Protein AF-A0A924XKS2-F1 (afdb_monomer_lite)

Sequence (143 aa):
MIGKLFIISNLFILITFAVVAQEKKSELLDEGFGVSSKPLNCESSLLRLEKIRSLIQTGTSEKSILILIARLGNKERNRKINRLRLENVRRGLTNTLGIVKPIVIAEGERVNGFGRVEVYLDGKFIGALLAQKNKIVIKCDIG

Secondary structure (DSSP, 8-state):
---------------------------S---S--B-SS---HHHHHHHHHHHHHHHHHS--TT--EEEEEE--TT---THHHHHHHHHHHHIIIIIT---S-EEEEE----SSSEEEEEEETTEEEEEEEE-TT--S------

Structure (mmCIF, N/CA/C/O backbone):
data_AF-A0A924XKS2-F1
#
_entry.id   AF-A0A924XKS2-F1
#
loop_
_atom_site.group_PDB
_atom_site.id
_atom_site.type_symbol
_atom_site.label_atom_id
_atom_site.label_alt_id
_atom_site.label_comp_id
_atom_site.label_asym_id
_atom_site.label_entity_id
_atom_site.label_seq_id
_atom_site.pdbx_PDB_ins_code
_atom_site.Cartn_x
_atom_site.Cartn_y
_atom_site.Cartn_z
_atom_site.occupancy
_atom_site.B_iso_or_equiv
_atom_site.auth_seq_id
_atom_site.auth_comp_id
_atom_site.auth_asym_id
_atom_site.auth_atom_id
_atom_site.pdbx_PDB_model_num
ATOM 1 N N . MET A 1 1 ? 1.467 -88.080 -28.824 1.00 42.38 1 MET A N 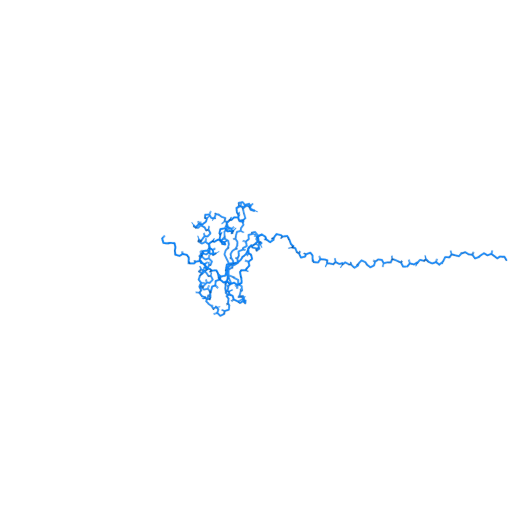1
ATOM 2 C CA . MET A 1 1 ? 2.711 -87.276 -28.829 1.00 42.38 1 MET A CA 1
ATOM 3 C C . MET A 1 1 ? 2.287 -85.816 -28.896 1.00 42.38 1 MET A C 1
ATOM 5 O O . MET A 1 1 ? 1.592 -85.457 -29.826 1.00 42.38 1 MET A O 1
ATOM 9 N N . ILE A 1 2 ? 2.270 -85.133 -27.750 1.00 47.16 2 ILE A N 1
ATOM 10 C CA . ILE A 1 2 ? 3.302 -84.167 -27.316 1.00 47.16 2 ILE A CA 1
ATOM 11 C C . ILE A 1 2 ? 3.254 -82.894 -28.168 1.00 47.16 2 ILE A C 1
ATOM 13 O O . ILE A 1 2 ? 3.643 -82.904 -29.327 1.00 47.16 2 ILE A O 1
ATOM 17 N N . GLY A 1 3 ? 2.796 -81.807 -27.546 1.00 45.28 3 GLY A N 1
ATOM 18 C CA . GLY A 1 3 ? 2.798 -80.465 -28.124 1.00 45.28 3 GLY A CA 1
ATOM 19 C C . GLY A 1 3 ? 2.151 -79.427 -27.206 1.00 45.28 3 GLY A C 1
ATOM 20 O O . GLY A 1 3 ? 1.197 -78.771 -27.600 1.00 45.28 3 GLY A O 1
ATOM 21 N N . LYS A 1 4 ? 2.628 -79.316 -25.957 1.00 57.25 4 LYS A N 1
ATOM 22 C CA . LYS A 1 4 ? 2.385 -78.150 -25.088 1.00 57.25 4 LYS A CA 1
ATOM 23 C C . LYS A 1 4 ? 3.327 -77.026 -25.533 1.00 57.25 4 LYS A C 1
ATOM 25 O O . LYS A 1 4 ? 4.525 -77.279 -25.538 1.00 57.25 4 LYS A O 1
ATOM 30 N N . LEU A 1 5 ? 2.834 -75.814 -25.800 1.00 49.31 5 LEU A N 1
ATOM 31 C CA . LEU A 1 5 ? 3.596 -74.564 -25.615 1.00 49.31 5 LEU A CA 1
ATOM 32 C C . LEU A 1 5 ? 2.610 -73.368 -25.669 1.00 49.31 5 LEU A C 1
ATOM 34 O O . LEU A 1 5 ? 2.013 -73.102 -26.700 1.00 49.31 5 LEU A O 1
ATOM 38 N N . PHE A 1 6 ? 2.188 -72.823 -24.524 1.00 51.88 6 PHE A N 1
ATOM 39 C CA . PHE A 1 6 ? 2.780 -71.636 -23.877 1.00 51.88 6 PHE A CA 1
ATOM 40 C C . PHE A 1 6 ? 2.305 -70.298 -24.478 1.00 51.88 6 PHE A C 1
ATOM 42 O O . PHE A 1 6 ? 3.035 -69.679 -25.237 1.00 51.88 6 PHE A O 1
ATOM 49 N N . ILE A 1 7 ? 1.115 -69.815 -24.091 1.00 54.09 7 ILE A N 1
ATOM 50 C CA . ILE A 1 7 ? 0.789 -68.372 -24.095 1.00 54.09 7 ILE A CA 1
ATOM 51 C C . ILE A 1 7 ? -0.086 -68.076 -22.865 1.00 54.09 7 ILE A C 1
ATOM 53 O O . ILE A 1 7 ? -1.304 -67.948 -22.935 1.00 54.09 7 ILE A O 1
ATOM 57 N N . ILE A 1 8 ? 0.560 -68.031 -21.702 1.00 56.69 8 ILE A N 1
ATOM 58 C CA . ILE A 1 8 ? 0.075 -67.313 -20.518 1.00 56.69 8 ILE A CA 1
ATOM 59 C C . ILE A 1 8 ? 0.981 -66.088 -20.398 1.00 56.69 8 ILE A C 1
ATOM 61 O O . ILE A 1 8 ? 2.173 -66.202 -20.673 1.00 56.69 8 ILE A O 1
ATOM 65 N N . SER A 1 9 ? 0.424 -64.968 -19.931 1.00 52.50 9 SER A N 1
ATOM 66 C CA . SER A 1 9 ? 1.131 -63.747 -19.512 1.00 52.50 9 SER A CA 1
ATOM 67 C C . SER A 1 9 ? 1.110 -62.589 -20.515 1.00 52.50 9 SER A C 1
ATOM 69 O O . SER A 1 9 ? 2.152 -62.112 -20.950 1.00 52.50 9 SER A O 1
ATOM 71 N N . ASN A 1 10 ? -0.081 -62.043 -20.782 1.00 47.72 10 ASN A N 1
ATOM 72 C CA . ASN A 1 10 ? -0.202 -60.586 -20.924 1.00 47.72 10 ASN A CA 1
ATOM 73 C C . ASN A 1 10 ? -0.662 -60.015 -19.583 1.00 47.72 10 ASN A C 1
ATOM 75 O O . ASN A 1 10 ? -1.826 -59.716 -19.323 1.00 47.72 10 ASN A O 1
ATOM 79 N N . LEU A 1 11 ? 0.332 -60.023 -18.705 1.00 51.47 11 LEU A N 1
ATOM 80 C CA . LEU A 1 11 ? 0.412 -59.378 -17.418 1.00 51.47 11 LEU A CA 1
ATOM 81 C C . LEU A 1 11 ? 0.250 -57.867 -17.618 1.00 51.47 11 LEU A C 1
ATOM 83 O O . LEU A 1 11 ? 0.958 -57.272 -18.424 1.00 51.47 11 LEU A O 1
ATOM 87 N N . PHE A 1 12 ? -0.712 -57.296 -16.890 1.00 55.81 12 PHE A N 1
ATOM 88 C CA . PHE A 1 12 ? -0.632 -55.994 -16.226 1.00 55.81 12 PHE A CA 1
ATOM 89 C C . PHE A 1 12 ? 0.494 -55.078 -16.717 1.00 55.81 12 PHE A C 1
ATOM 91 O O . PHE A 1 12 ? 1.641 -55.364 -16.415 1.00 55.81 12 PHE A O 1
ATOM 98 N N . ILE A 1 13 ? 0.149 -53.963 -17.364 1.00 57.66 13 ILE A N 1
ATOM 99 C CA . ILE A 1 13 ? 0.704 -52.609 -17.157 1.00 57.66 13 ILE A CA 1
ATOM 100 C C . ILE A 1 13 ? -0.165 -51.685 -18.034 1.00 57.66 13 ILE A C 1
ATOM 102 O O . ILE A 1 13 ? 0.210 -51.258 -19.119 1.00 57.66 13 ILE A O 1
ATOM 106 N N . LEU A 1 14 ? -1.395 -51.406 -17.593 1.00 54.66 14 LEU A N 1
ATOM 107 C CA . LEU A 1 14 ? -2.065 -50.172 -18.003 1.00 54.66 14 LEU A CA 1
ATOM 108 C C . LEU A 1 14 ? -1.804 -49.174 -16.888 1.00 54.66 14 LEU A C 1
ATOM 110 O O . LEU A 1 14 ? -2.440 -49.170 -15.839 1.00 54.66 14 LEU A O 1
ATOM 114 N N . ILE A 1 15 ? -0.741 -48.422 -17.140 1.00 56.88 15 ILE A N 1
ATOM 115 C CA . ILE A 1 15 ? -0.212 -47.312 -16.371 1.00 56.88 15 ILE A CA 1
ATOM 116 C C . ILE A 1 15 ? -1.370 -46.353 -16.104 1.00 56.88 15 ILE A C 1
ATOM 118 O O . ILE A 1 15 ? -1.773 -45.576 -16.968 1.00 56.88 15 ILE A O 1
ATOM 122 N N . THR A 1 16 ? -1.924 -46.412 -14.896 1.00 60.44 16 THR A N 1
ATOM 123 C CA . THR A 1 16 ? -2.690 -45.307 -14.336 1.00 60.44 16 THR A CA 1
ATOM 124 C C . THR A 1 16 ? -1.729 -44.135 -14.229 1.00 60.44 16 THR A C 1
ATOM 126 O O . THR A 1 16 ? -0.960 -44.035 -13.272 1.00 60.44 16 THR A O 1
ATOM 129 N N . PHE A 1 17 ? -1.745 -43.260 -15.233 1.00 60.62 17 PHE A N 1
ATOM 130 C CA . PHE A 1 17 ? -1.225 -41.909 -15.112 1.00 60.62 17 PHE A CA 1
ATOM 131 C C . PHE A 1 17 ? -2.082 -41.205 -14.060 1.00 60.62 17 PHE A C 1
ATOM 133 O O . PHE A 1 17 ? -3.057 -40.525 -14.371 1.00 60.62 17 PHE A O 1
ATOM 140 N N . ALA A 1 18 ? -1.746 -41.414 -12.787 1.00 60.31 18 ALA A N 1
ATOM 141 C CA . ALA A 1 18 ? -2.104 -40.482 -11.744 1.00 60.31 18 ALA A CA 1
ATOM 142 C C . ALA A 1 18 ? -1.435 -39.169 -12.147 1.00 60.31 18 ALA A C 1
ATOM 144 O O . ALA A 1 18 ? -0.230 -38.986 -11.973 1.00 60.31 18 ALA A O 1
ATOM 145 N N . VAL A 1 19 ? -2.211 -38.289 -12.778 1.00 62.62 19 VAL A N 1
ATOM 146 C CA . VAL A 1 19 ? -1.855 -36.887 -12.945 1.00 62.62 19 VAL A CA 1
ATOM 147 C C . VAL A 1 19 ? -1.761 -36.344 -11.529 1.00 62.62 19 VAL A C 1
ATOM 149 O O . VAL A 1 19 ? -2.747 -35.913 -10.937 1.00 62.62 19 VAL A O 1
ATOM 152 N N . VAL A 1 20 ? -0.568 -36.435 -10.947 1.00 60.16 20 VAL A N 1
ATOM 153 C CA . VAL A 1 20 ? -0.212 -35.630 -9.793 1.00 60.16 20 VAL A CA 1
ATOM 154 C C . VAL A 1 20 ? -0.218 -34.209 -10.332 1.00 60.16 20 VAL A C 1
ATOM 156 O O . VAL A 1 20 ? 0.759 -33.744 -10.917 1.00 60.16 20 VAL A O 1
ATOM 159 N N . ALA A 1 21 ? -1.358 -33.536 -10.194 1.00 63.47 21 ALA A N 1
ATOM 160 C CA . ALA A 1 21 ? -1.412 -32.091 -10.205 1.00 63.47 21 ALA A CA 1
ATOM 161 C C . ALA A 1 21 ? -0.566 -31.642 -9.010 1.00 63.47 21 ALA A C 1
ATOM 163 O O . ALA A 1 21 ? -1.062 -31.440 -7.906 1.00 63.47 21 ALA A O 1
ATOM 164 N N . GLN A 1 22 ? 0.753 -31.585 -9.206 1.00 56.50 22 GLN A N 1
ATOM 165 C CA . GLN A 1 22 ? 1.608 -30.819 -8.330 1.00 56.50 22 GLN A CA 1
ATOM 166 C C . GLN A 1 22 ? 1.125 -29.383 -8.492 1.00 56.50 22 GLN A C 1
ATOM 168 O O . GLN A 1 22 ? 1.463 -28.713 -9.468 1.00 56.50 22 GLN A O 1
ATOM 173 N N . GLU A 1 23 ? 0.323 -28.906 -7.541 1.00 56.03 23 GLU A N 1
ATOM 174 C CA . GLU A 1 23 ? 0.336 -27.493 -7.204 1.00 56.03 23 GLU A CA 1
ATOM 175 C C . GLU A 1 23 ? 1.784 -27.186 -6.830 1.00 56.03 23 GLU A C 1
ATOM 177 O O . GLU A 1 23 ? 2.214 -27.337 -5.686 1.00 56.03 23 GLU A O 1
ATOM 182 N N . LYS A 1 24 ? 2.585 -26.816 -7.835 1.00 47.53 24 LYS A N 1
ATOM 183 C CA . LYS A 1 24 ? 3.818 -26.084 -7.609 1.00 47.53 24 LYS A CA 1
ATOM 184 C C . LYS A 1 24 ? 3.375 -24.829 -6.885 1.00 47.53 24 LYS A C 1
ATOM 186 O O . LYS A 1 24 ? 2.938 -23.862 -7.506 1.00 47.53 24 LYS A O 1
ATOM 191 N N . LYS A 1 25 ? 3.445 -24.881 -5.557 1.00 46.16 25 LYS A N 1
ATOM 192 C CA . LYS A 1 25 ? 3.413 -23.715 -4.698 1.00 46.16 25 LYS A CA 1
ATOM 193 C C . LYS A 1 25 ? 4.545 -22.850 -5.221 1.00 46.16 25 LYS A C 1
ATOM 195 O O . LYS A 1 25 ? 5.715 -23.189 -5.091 1.00 46.16 25 LYS A O 1
ATOM 200 N N . SER A 1 26 ? 4.152 -21.857 -6.000 1.00 47.62 26 SER A N 1
ATOM 201 C CA . SER A 1 26 ? 5.034 -21.013 -6.775 1.00 47.62 26 SER A CA 1
ATOM 202 C C . SER A 1 26 ? 5.891 -20.217 -5.795 1.00 47.62 26 SER A C 1
ATOM 204 O O . SER A 1 26 ? 5.545 -19.097 -5.448 1.00 47.62 26 SER A O 1
ATOM 206 N N . GLU A 1 27 ? 7.023 -20.785 -5.373 1.00 47.91 27 GLU A N 1
ATOM 207 C CA . GLU A 1 27 ? 8.180 -20.092 -4.778 1.00 47.91 27 GLU A CA 1
ATOM 208 C C . GLU A 1 27 ? 8.895 -19.209 -5.823 1.00 47.91 27 GLU A C 1
ATOM 210 O O . GLU A 1 27 ? 10.092 -18.947 -5.758 1.00 47.91 27 GLU A O 1
ATOM 215 N N . LEU A 1 28 ? 8.163 -18.742 -6.834 1.00 44.81 28 LEU A N 1
ATOM 216 C CA . LEU A 1 28 ? 8.631 -17.745 -7.777 1.00 44.81 28 LEU A CA 1
ATOM 217 C C . LEU A 1 28 ? 8.445 -16.376 -7.123 1.00 44.81 28 LEU A C 1
ATOM 219 O O . LEU A 1 28 ? 7.383 -15.765 -7.212 1.00 44.81 28 LEU A O 1
ATOM 223 N N . LEU A 1 29 ? 9.537 -15.930 -6.501 1.00 46.72 29 LEU A N 1
ATOM 224 C CA . LEU A 1 29 ? 9.835 -14.545 -6.145 1.00 46.72 29 LEU A CA 1
ATOM 225 C C . LEU A 1 29 ? 8.928 -13.960 -5.056 1.00 46.72 29 LEU A C 1
ATOM 227 O O . LEU A 1 29 ? 8.071 -13.112 -5.306 1.00 46.72 29 LEU A O 1
ATOM 231 N N . ASP A 1 30 ? 9.238 -14.318 -3.810 1.00 49.66 30 ASP A N 1
ATOM 232 C CA . ASP A 1 30 ? 8.925 -13.520 -2.617 1.00 49.66 30 ASP A CA 1
ATOM 233 C C . ASP A 1 30 ? 9.762 -12.214 -2.604 1.00 49.66 30 ASP A C 1
ATOM 235 O O . ASP A 1 30 ? 10.427 -11.869 -1.634 1.00 49.66 30 ASP A O 1
ATOM 239 N N . GLU A 1 31 ? 9.794 -11.480 -3.724 1.00 58.81 31 GLU A N 1
ATOM 240 C CA . GLU A 1 31 ? 10.396 -10.138 -3.778 1.00 58.81 31 GLU A CA 1
ATOM 241 C C . GLU A 1 31 ? 9.493 -9.087 -3.121 1.00 58.81 31 GLU A C 1
ATOM 243 O O . GLU A 1 31 ? 9.892 -7.943 -2.883 1.00 58.81 31 GLU A O 1
ATOM 248 N N . GLY A 1 32 ? 8.271 -9.483 -2.761 1.00 59.84 32 GLY A N 1
ATOM 249 C CA . GLY A 1 32 ? 7.409 -8.682 -1.923 1.00 59.84 32 GLY A CA 1
ATOM 250 C C . GLY A 1 32 ? 7.955 -8.529 -0.501 1.00 59.84 32 GLY A C 1
ATOM 251 O O . GLY A 1 32 ? 8.740 -9.317 0.010 1.00 59.84 32 GLY A O 1
ATOM 252 N N . PHE A 1 33 ? 7.531 -7.481 0.197 1.00 81.19 33 PHE A N 1
ATOM 253 C CA . PHE A 1 33 ? 7.782 -7.335 1.639 1.00 81.19 33 PHE A CA 1
ATOM 254 C C . PHE A 1 33 ? 6.616 -7.861 2.495 1.00 81.19 33 PHE A C 1
ATOM 256 O O . PHE A 1 33 ? 6.613 -7.704 3.721 1.00 81.19 33 PHE A O 1
ATOM 263 N N . GLY A 1 34 ? 5.608 -8.445 1.843 1.00 86.44 34 GLY A N 1
ATOM 264 C CA . GLY A 1 34 ? 4.451 -9.062 2.471 1.00 86.44 34 GLY A CA 1
ATOM 265 C C . GLY A 1 34 ? 3.585 -8.106 3.297 1.00 86.44 34 GLY A C 1
ATOM 266 O O . GLY A 1 34 ? 3.632 -6.872 3.197 1.00 86.44 34 GLY A O 1
ATOM 267 N N . VAL A 1 35 ? 2.752 -8.703 4.145 1.00 87.94 35 VAL A N 1
ATOM 268 C CA . VAL A 1 35 ? 1.892 -7.993 5.097 1.00 87.94 35 VAL A CA 1
ATOM 269 C C . VAL A 1 35 ? 2.533 -8.105 6.479 1.00 87.94 35 VAL A C 1
ATOM 271 O O . VAL A 1 35 ? 2.819 -9.202 6.942 1.00 87.94 35 VAL A O 1
ATOM 274 N N . SER A 1 36 ? 2.792 -6.972 7.141 1.00 87.88 36 SER A N 1
ATOM 275 C CA . SER A 1 36 ? 3.246 -6.987 8.544 1.00 87.88 36 SER A CA 1
ATOM 276 C C . SER A 1 36 ? 2.161 -7.597 9.437 1.00 87.88 36 SER A C 1
ATOM 278 O O . SER A 1 36 ? 0.981 -7.461 9.136 1.00 87.88 36 SER A O 1
ATOM 280 N N . SER A 1 37 ? 2.520 -8.198 10.571 1.00 87.94 37 SER A N 1
ATOM 281 C CA . SER A 1 37 ? 1.532 -8.628 11.573 1.00 87.94 37 SER A CA 1
ATOM 282 C C . SER A 1 37 ? 0.904 -7.452 12.334 1.00 87.94 37 SER A C 1
ATOM 284 O O . SER A 1 37 ? -0.185 -7.580 12.895 1.00 87.94 37 SER A O 1
ATOM 286 N N . LYS A 1 38 ? 1.569 -6.288 12.339 1.00 90.88 38 LYS A N 1
ATOM 287 C CA . LYS A 1 38 ? 1.137 -5.078 13.052 1.00 90.88 38 LYS A CA 1
ATOM 288 C C . LYS A 1 38 ? 1.402 -3.791 12.259 1.00 90.88 38 LYS A C 1
ATOM 290 O O . LYS A 1 38 ? 2.337 -3.762 11.451 1.00 90.88 38 LYS A O 1
ATOM 295 N N . PRO A 1 39 ? 0.619 -2.718 12.486 1.00 90.69 39 PRO A N 1
ATOM 296 C CA . PRO A 1 39 ? 0.935 -1.389 11.975 1.00 90.69 39 PRO A CA 1
ATOM 297 C C . PRO A 1 39 ? 2.344 -0.966 12.382 1.00 90.69 39 PRO A C 1
ATOM 299 O O . PRO A 1 39 ? 2.778 -1.219 13.507 1.00 90.69 39 PRO A O 1
ATOM 302 N N . LEU A 1 40 ? 3.051 -0.351 11.444 1.00 88.81 40 LEU A N 1
ATOM 303 C CA . LEU A 1 40 ? 4.419 0.105 11.637 1.00 88.81 40 LEU A CA 1
ATOM 304 C C . LEU A 1 40 ? 4.452 1.507 12.253 1.00 88.81 40 LEU A C 1
ATOM 306 O O . LEU A 1 40 ? 3.474 2.252 12.169 1.00 88.81 40 LEU A O 1
ATOM 310 N N . ASN A 1 41 ? 5.583 1.861 12.868 1.00 89.38 41 ASN A N 1
ATOM 311 C CA . ASN A 1 41 ? 5.883 3.255 13.194 1.00 89.38 41 ASN A CA 1
ATOM 312 C C . ASN A 1 41 ? 6.275 4.029 11.922 1.00 89.38 41 ASN A C 1
ATOM 314 O O . ASN A 1 41 ? 6.310 3.466 10.821 1.00 89.38 41 ASN A O 1
ATOM 318 N N . CYS A 1 42 ? 6.529 5.329 12.067 1.00 85.31 42 CYS A N 1
ATOM 319 C CA . CYS A 1 42 ? 6.897 6.192 10.948 1.00 85.31 42 CYS A CA 1
ATOM 320 C C . CYS A 1 42 ? 8.169 5.683 10.253 1.00 85.31 42 CYS A C 1
ATOM 322 O O . CYS A 1 42 ? 8.151 5.449 9.046 1.00 85.31 42 CYS A O 1
ATOM 324 N N . GLU A 1 43 ? 9.226 5.423 11.021 1.00 87.38 43 GLU A N 1
ATOM 325 C CA . GLU A 1 43 ? 10.544 5.033 10.522 1.00 87.38 43 GLU A CA 1
ATOM 326 C C . GLU A 1 43 ? 10.458 3.736 9.712 1.00 87.38 43 GLU A C 1
ATOM 328 O O . GLU A 1 43 ? 10.909 3.660 8.572 1.00 87.38 43 GLU A O 1
ATOM 333 N N . SER A 1 44 ? 9.775 2.723 10.249 1.00 89.50 44 SER A N 1
ATOM 334 C CA . SER A 1 44 ? 9.606 1.443 9.554 1.00 89.50 44 SER A CA 1
ATOM 335 C C . SER A 1 44 ? 8.686 1.558 8.334 1.00 89.50 44 SER A C 1
ATOM 337 O O . SER A 1 44 ? 8.839 0.808 7.368 1.00 89.50 44 SER A O 1
ATOM 339 N N . SER A 1 45 ? 7.716 2.478 8.356 1.00 87.62 45 SER A N 1
ATOM 340 C CA . SER A 1 45 ? 6.859 2.748 7.195 1.00 87.62 45 SER A CA 1
ATOM 341 C C . SER A 1 45 ? 7.649 3.410 6.069 1.00 87.62 45 SER A C 1
ATOM 343 O O . SER A 1 45 ? 7.456 3.047 4.909 1.00 87.62 45 SER A O 1
ATOM 345 N N . LEU A 1 46 ? 8.566 4.322 6.405 1.00 87.19 46 LEU A N 1
ATOM 346 C CA . LEU A 1 46 ? 9.469 4.950 5.446 1.00 87.19 46 LEU A CA 1
ATOM 347 C C . LEU A 1 46 ? 10.398 3.913 4.805 1.00 87.19 46 LEU A C 1
ATOM 349 O O . LEU A 1 46 ? 10.444 3.829 3.582 1.00 87.19 46 LEU A O 1
ATOM 353 N N . LEU A 1 47 ? 11.015 3.036 5.606 1.00 89.56 47 LEU A N 1
ATOM 354 C CA . LEU A 1 47 ? 11.842 1.935 5.092 1.00 89.56 47 LEU A CA 1
ATOM 355 C C . LEU A 1 47 ? 11.065 1.014 4.136 1.00 89.56 47 LEU A C 1
ATOM 357 O O . LEU A 1 47 ? 11.602 0.542 3.133 1.00 89.56 47 LEU A O 1
ATOM 361 N N . ARG A 1 48 ? 9.771 0.767 4.393 1.00 89.50 48 ARG A N 1
ATOM 362 C CA . ARG A 1 48 ? 8.926 0.009 3.453 1.00 89.50 48 ARG A CA 1
ATOM 363 C C . ARG A 1 48 ? 8.675 0.758 2.150 1.00 89.50 48 ARG A C 1
ATOM 365 O O . ARG A 1 48 ? 8.674 0.125 1.097 1.00 89.50 48 ARG A O 1
ATOM 372 N N . LEU A 1 49 ? 8.458 2.070 2.201 1.00 90.06 49 LEU A N 1
ATOM 373 C CA . LEU A 1 49 ? 8.312 2.881 0.993 1.00 90.06 49 LEU A CA 1
ATOM 374 C C . LEU A 1 49 ? 9.612 2.917 0.177 1.00 90.06 49 LEU A C 1
ATOM 376 O O . LEU A 1 49 ? 9.560 2.803 -1.045 1.00 90.06 49 LEU A O 1
ATOM 380 N N . GLU A 1 50 ? 10.771 2.998 0.829 1.00 91.00 50 GLU A N 1
ATOM 381 C CA . GLU A 1 50 ? 12.073 2.895 0.160 1.00 91.00 50 GLU A CA 1
ATOM 382 C C . GLU A 1 50 ? 12.272 1.527 -0.492 1.00 91.00 50 GLU A C 1
ATOM 384 O O . GLU A 1 50 ? 12.695 1.450 -1.646 1.00 91.00 50 GLU A O 1
ATOM 389 N N . LYS A 1 51 ? 11.878 0.441 0.186 1.00 91.50 51 LYS A N 1
ATOM 390 C CA . LYS A 1 51 ? 11.883 -0.894 -0.422 1.00 91.50 51 LYS A CA 1
ATOM 391 C C . LYS A 1 51 ? 10.958 -0.962 -1.643 1.00 91.50 51 LYS A C 1
ATOM 393 O O . LYS A 1 51 ? 11.363 -1.497 -2.670 1.00 91.50 51 LYS A O 1
ATOM 398 N N . ILE A 1 52 ? 9.758 -0.376 -1.578 1.00 90.25 52 ILE A N 1
ATOM 399 C CA . ILE A 1 52 ? 8.852 -0.262 -2.737 1.00 90.25 52 ILE A CA 1
ATOM 400 C C . ILE A 1 52 ? 9.532 0.493 -3.885 1.00 90.25 52 ILE A C 1
ATOM 402 O O . ILE A 1 52 ? 9.491 0.033 -5.022 1.00 90.25 52 ILE A O 1
ATOM 406 N N . ARG A 1 53 ? 10.186 1.626 -3.601 1.00 91.69 53 ARG A N 1
ATOM 407 C CA . ARG A 1 53 ? 10.933 2.394 -4.606 1.00 91.69 53 ARG A CA 1
ATOM 408 C C . ARG A 1 53 ? 12.020 1.548 -5.259 1.00 91.69 53 ARG A C 1
ATOM 410 O O . ARG A 1 53 ? 12.115 1.556 -6.481 1.00 91.69 53 ARG A O 1
ATOM 417 N N . SER A 1 54 ? 12.802 0.820 -4.465 1.00 91.69 54 SER A N 1
ATOM 418 C CA . SER A 1 54 ? 13.858 -0.054 -4.976 1.00 91.69 54 SER A CA 1
ATOM 419 C C . SER A 1 54 ? 13.290 -1.110 -5.928 1.00 91.69 54 SER A C 1
ATOM 421 O O . SER A 1 54 ? 13.751 -1.185 -7.062 1.00 91.69 54 SER A O 1
ATOM 423 N N . LEU A 1 55 ? 12.218 -1.813 -5.540 1.00 89.94 55 LEU A N 1
ATOM 424 C CA . LEU A 1 55 ? 11.545 -2.808 -6.394 1.00 89.94 55 LEU A CA 1
ATOM 425 C C . LEU A 1 55 ? 11.027 -2.202 -7.709 1.00 89.94 55 LEU A C 1
ATOM 427 O O . LEU A 1 55 ? 11.136 -2.801 -8.778 1.00 89.94 55 LEU A O 1
ATOM 431 N N . ILE A 1 56 ? 10.487 -0.983 -7.645 1.00 89.88 56 ILE A N 1
ATOM 432 C CA . ILE A 1 56 ? 10.022 -0.248 -8.825 1.00 89.88 56 ILE A CA 1
ATOM 433 C C . ILE A 1 56 ? 11.192 0.142 -9.742 1.00 89.88 56 ILE A C 1
ATOM 435 O O . ILE A 1 56 ? 11.027 0.171 -10.960 1.00 89.88 56 ILE A O 1
ATOM 439 N N . GLN A 1 57 ? 12.363 0.464 -9.195 1.00 89.75 57 GLN A N 1
ATOM 440 C CA . GLN A 1 57 ? 13.524 0.889 -9.980 1.00 89.75 57 GLN A CA 1
ATOM 441 C C . GLN A 1 57 ? 14.279 -0.284 -10.610 1.00 89.75 57 GLN A C 1
ATOM 443 O O . GLN A 1 57 ? 14.723 -0.168 -11.748 1.00 89.75 57 GLN A O 1
ATOM 448 N N . THR A 1 58 ? 14.427 -1.400 -9.897 1.00 87.19 58 THR A N 1
ATOM 449 C CA . THR A 1 58 ? 15.261 -2.526 -10.342 1.00 87.19 58 THR A CA 1
ATOM 450 C C . THR A 1 58 ? 14.540 -3.478 -11.288 1.00 87.19 58 THR A C 1
ATOM 452 O O . THR A 1 58 ? 15.180 -4.084 -12.141 1.00 87.19 58 THR A O 1
ATOM 455 N N . GLY A 1 59 ? 13.221 -3.627 -11.148 1.00 70.62 59 GLY A N 1
ATOM 456 C CA . GLY A 1 59 ? 12.507 -4.746 -11.762 1.00 70.62 59 GLY A CA 1
ATOM 457 C C . GLY A 1 59 ? 11.611 -4.409 -12.948 1.00 70.62 59 GLY A C 1
ATOM 458 O O . GLY A 1 59 ? 10.947 -5.313 -13.449 1.00 70.62 59 GLY A O 1
ATOM 459 N N . THR A 1 60 ? 11.495 -3.142 -13.372 1.00 79.19 60 THR A N 1
ATOM 460 C CA . THR A 1 60 ? 10.359 -2.767 -14.232 1.00 79.19 60 THR A CA 1
ATOM 461 C C . THR A 1 60 ? 10.612 -1.716 -15.306 1.00 79.19 60 THR A C 1
ATOM 463 O O . THR A 1 60 ? 11.334 -0.740 -15.111 1.00 79.19 60 THR A O 1
ATOM 466 N N . SER A 1 61 ? 9.913 -1.888 -16.433 1.00 86.06 61 SER A N 1
ATOM 467 C CA . SER A 1 61 ? 9.859 -0.939 -17.550 1.00 86.06 61 SER A CA 1
ATOM 468 C C . SER A 1 61 ? 9.323 0.426 -17.106 1.00 86.06 61 SER A C 1
ATOM 470 O O . SER A 1 61 ? 8.540 0.532 -16.160 1.00 86.06 61 SER A O 1
ATOM 472 N N . GLU A 1 62 ? 9.675 1.491 -17.826 1.00 85.31 62 GLU A N 1
ATOM 473 C CA . GLU A 1 62 ? 9.067 2.822 -17.662 1.00 85.31 62 GLU A CA 1
ATOM 474 C C . GLU A 1 62 ? 7.535 2.796 -17.786 1.00 85.31 62 GLU A C 1
ATOM 476 O O . GLU A 1 62 ? 6.851 3.626 -17.194 1.00 85.31 62 GLU A O 1
ATOM 481 N N . LYS A 1 63 ? 6.989 1.803 -18.502 1.00 88.81 63 LYS A N 1
ATOM 482 C CA . LYS A 1 63 ? 5.546 1.616 -18.713 1.00 88.81 63 LYS A CA 1
ATOM 483 C C . LYS A 1 63 ? 4.831 0.875 -17.583 1.00 88.81 63 LYS A C 1
ATOM 485 O O . LYS A 1 63 ? 3.620 0.683 -17.671 1.00 88.81 63 LYS A O 1
ATOM 490 N N . SER A 1 64 ? 5.551 0.436 -16.556 1.00 92.56 64 SER A N 1
ATOM 491 C CA . SER A 1 64 ? 4.954 -0.341 -15.474 1.00 92.56 64 SER A CA 1
ATOM 492 C C . SER A 1 64 ? 4.007 0.488 -14.617 1.00 92.56 64 SER A C 1
ATOM 494 O O . SER A 1 64 ? 4.262 1.657 -14.322 1.00 92.56 64 SER A O 1
ATOM 496 N N . ILE A 1 65 ? 2.911 -0.141 -14.205 1.00 95.12 65 ILE A N 1
ATOM 497 C CA . ILE A 1 65 ? 1.802 0.499 -13.502 1.00 95.12 65 ILE A CA 1
ATOM 498 C C . ILE A 1 65 ? 1.848 0.100 -12.032 1.00 95.12 65 ILE A C 1
ATOM 500 O O . ILE A 1 65 ? 1.815 -1.083 -11.683 1.00 95.12 65 ILE A O 1
ATOM 504 N N . LEU A 1 66 ? 1.872 1.107 -11.160 1.00 96.06 66 LEU A N 1
ATOM 505 C CA . LEU A 1 66 ? 1.712 0.922 -9.726 1.00 96.06 66 LEU A CA 1
ATOM 506 C C . LEU A 1 66 ? 0.226 1.004 -9.370 1.00 96.06 66 LEU A C 1
ATOM 508 O O . LEU A 1 66 ? -0.448 1.970 -9.719 1.00 96.06 66 LEU A O 1
ATOM 512 N N . ILE A 1 67 ? -0.293 0.018 -8.649 1.00 97.75 67 ILE A N 1
ATOM 513 C CA . ILE A 1 67 ? -1.695 -0.023 -8.227 1.00 97.75 67 ILE A CA 1
ATOM 514 C C . ILE A 1 67 ? -1.741 -0.017 -6.702 1.00 97.75 67 ILE A C 1
ATOM 516 O O . ILE A 1 67 ? -1.123 -0.851 -6.041 1.00 97.75 67 ILE A O 1
ATOM 520 N N . LEU A 1 68 ? -2.488 0.929 -6.140 1.00 98.00 68 LEU A N 1
ATOM 521 C CA . LEU A 1 68 ? -2.701 1.077 -4.707 1.00 98.00 68 LEU A CA 1
ATOM 522 C C . LEU A 1 68 ? -4.155 0.750 -4.376 1.00 98.00 68 LEU A C 1
ATOM 524 O O . LEU A 1 68 ? -5.068 1.397 -4.888 1.00 98.00 68 LEU A O 1
ATOM 528 N N . ILE A 1 69 ? -4.377 -0.214 -3.483 1.00 98.50 69 ILE A N 1
ATOM 529 C CA . ILE A 1 69 ? -5.721 -0.621 -3.060 1.00 98.50 69 ILE A CA 1
ATOM 530 C C . ILE A 1 69 ? -5.865 -0.423 -1.556 1.00 98.50 69 ILE A C 1
ATOM 532 O O . ILE A 1 69 ? -5.219 -1.105 -0.763 1.00 98.50 69 ILE A O 1
ATOM 536 N N . ALA A 1 70 ? -6.737 0.493 -1.135 1.00 98.25 70 ALA A N 1
ATOM 537 C CA . ALA A 1 70 ? -7.026 0.691 0.281 1.00 98.25 70 ALA A CA 1
ATOM 538 C C . ALA A 1 70 ? -8.203 -0.165 0.735 1.00 98.25 70 ALA A C 1
ATOM 540 O O . ALA A 1 70 ? -9.269 -0.167 0.120 1.00 98.25 70 ALA A O 1
ATOM 541 N N . ARG A 1 71 ? -8.027 -0.842 1.867 1.00 98.19 71 ARG A N 1
ATOM 542 C CA . ARG A 1 71 ? -9.034 -1.697 2.490 1.00 98.19 71 ARG A CA 1
ATOM 543 C C . ARG A 1 71 ? -9.278 -1.261 3.927 1.00 98.19 71 ARG A C 1
ATOM 545 O O . ARG A 1 71 ? -8.339 -1.017 4.690 1.00 98.19 71 ARG A O 1
ATOM 552 N N . LEU A 1 72 ? -10.556 -1.172 4.288 1.00 98.12 72 LEU A N 1
ATOM 553 C CA . LEU A 1 72 ? -10.977 -0.893 5.659 1.00 98.12 72 LEU A CA 1
ATOM 554 C C . LEU A 1 72 ? -10.793 -2.148 6.514 1.00 98.12 72 LEU A C 1
ATOM 556 O O . LEU A 1 72 ? -11.156 -3.246 6.093 1.00 98.12 72 LEU A O 1
ATOM 560 N N . GLY A 1 73 ? -10.267 -1.969 7.718 1.00 97.19 73 GLY A N 1
ATOM 561 C CA . GLY A 1 73 ? -10.142 -3.029 8.707 1.00 97.19 73 GLY A CA 1
ATOM 562 C C . GLY A 1 73 ? -11.380 -3.179 9.586 1.00 97.19 73 GLY A C 1
ATOM 563 O O . GLY A 1 73 ? -12.438 -2.569 9.383 1.00 97.19 73 GLY A O 1
ATOM 564 N N . ASN A 1 74 ? -11.211 -3.962 10.644 1.00 97.06 74 ASN A N 1
ATOM 565 C CA . ASN A 1 74 ? -12.242 -4.225 11.632 1.00 97.06 74 ASN A CA 1
ATOM 566 C C . ASN A 1 74 ? -12.740 -2.926 12.276 1.00 97.06 74 ASN A C 1
ATOM 568 O O . ASN A 1 74 ? -11.968 -2.101 12.770 1.00 97.06 74 ASN A O 1
ATOM 572 N N . LYS A 1 75 ? -14.069 -2.784 12.346 1.00 94.88 75 LYS A N 1
ATOM 573 C CA . LYS A 1 75 ? -14.761 -1.644 12.976 1.00 94.88 75 LYS A CA 1
ATOM 574 C C . LYS A 1 75 ? -14.502 -0.289 12.291 1.00 94.88 75 LYS A C 1
ATOM 576 O O . LYS A 1 75 ? -14.856 0.743 12.864 1.00 94.88 75 LYS A O 1
ATOM 581 N N . GLU A 1 76 ? -13.932 -0.268 11.086 1.00 96.38 76 GLU A N 1
ATOM 582 C CA . GLU A 1 76 ? -13.820 0.937 10.263 1.00 96.38 76 GLU A CA 1
ATOM 583 C C . GLU A 1 76 ? -15.034 1.053 9.326 1.00 96.38 76 GLU A C 1
ATOM 585 O O . GLU A 1 76 ? -15.321 0.178 8.503 1.00 96.38 76 GLU A O 1
ATOM 590 N N . ARG A 1 77 ? -15.789 2.147 9.466 1.00 95.25 77 ARG A N 1
ATOM 591 C CA . ARG A 1 77 ? -17.006 2.399 8.671 1.00 95.25 77 ARG A CA 1
ATOM 592 C C . ARG A 1 77 ? -16.825 3.507 7.641 1.00 95.25 77 ARG A C 1
ATOM 594 O O . ARG A 1 77 ? -17.488 3.493 6.610 1.00 95.25 77 ARG A O 1
ATOM 601 N N . ASN A 1 78 ? -15.924 4.445 7.916 1.00 96.19 78 ASN A N 1
ATOM 602 C CA . ASN A 1 78 ? -15.781 5.655 7.128 1.00 96.19 78 ASN A CA 1
ATOM 603 C C . ASN A 1 78 ? -14.845 5.438 5.930 1.00 96.19 78 ASN A C 1
ATOM 605 O O . ASN A 1 78 ? -13.629 5.368 6.097 1.00 96.19 78 ASN A O 1
ATOM 609 N N . ARG A 1 79 ? -15.407 5.409 4.714 1.00 96.25 79 ARG A N 1
ATOM 610 C CA . ARG A 1 79 ? -14.633 5.300 3.462 1.00 96.25 79 ARG A CA 1
ATOM 611 C C . ARG A 1 79 ? -13.659 6.464 3.247 1.00 96.25 79 ARG A C 1
ATOM 613 O O . ARG A 1 79 ? -12.626 6.277 2.614 1.00 96.25 79 ARG A O 1
ATOM 620 N N . LYS A 1 80 ? -13.906 7.637 3.850 1.00 96.88 80 LYS A N 1
ATOM 621 C CA . LYS A 1 80 ? -12.972 8.778 3.812 1.00 96.88 80 LYS A CA 1
ATOM 622 C C . LYS A 1 80 ? -11.580 8.393 4.318 1.00 96.88 80 LYS A C 1
ATOM 624 O O . LYS A 1 80 ? -10.593 8.903 3.803 1.00 96.88 80 LYS A O 1
ATOM 629 N N . ILE A 1 81 ? -11.489 7.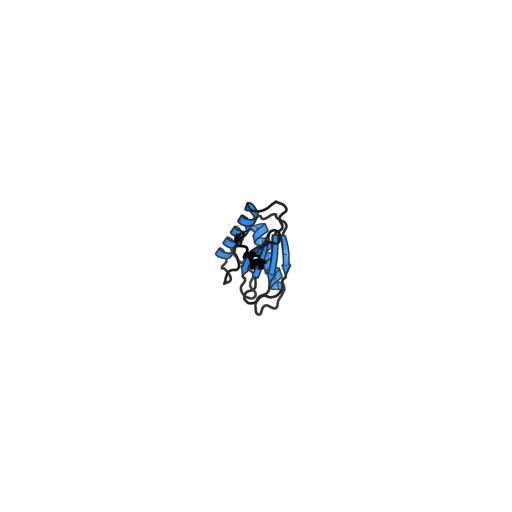465 5.274 1.00 96.19 81 ILE A N 1
ATOM 630 C CA . ILE A 1 81 ? -10.203 6.978 5.785 1.00 96.19 81 ILE A CA 1
ATOM 631 C C . ILE A 1 81 ? -9.389 6.294 4.681 1.00 96.19 81 ILE A C 1
ATOM 633 O O . ILE A 1 81 ? -8.200 6.568 4.565 1.00 96.19 81 ILE A O 1
ATOM 637 N N . ASN A 1 82 ? -10.005 5.471 3.827 1.00 97.44 82 ASN A N 1
ATOM 638 C CA . ASN A 1 82 ? -9.296 4.847 2.706 1.00 97.44 82 ASN A CA 1
ATOM 639 C C . ASN A 1 82 ? -8.762 5.888 1.725 1.00 97.44 82 ASN A C 1
ATOM 641 O O . ASN A 1 82 ? -7.596 5.820 1.350 1.00 97.44 82 ASN A O 1
ATOM 645 N N . ARG A 1 83 ? -9.575 6.888 1.372 1.00 97.44 83 ARG A N 1
ATOM 646 C CA . ARG A 1 83 ? -9.151 7.976 0.477 1.00 97.44 83 ARG A CA 1
ATOM 647 C C . ARG A 1 83 ? -7.940 8.723 1.022 1.00 97.44 83 ARG A C 1
ATOM 649 O O . ARG A 1 83 ? -6.967 8.903 0.301 1.00 97.44 83 ARG A O 1
ATOM 656 N N . LEU A 1 84 ? -7.963 9.066 2.312 1.00 96.19 84 LEU A N 1
ATOM 657 C CA . LEU A 1 84 ? -6.836 9.725 2.979 1.00 96.19 84 LEU A CA 1
ATOM 658 C C . LEU A 1 84 ? -5.579 8.847 2.993 1.00 96.19 84 LEU A C 1
ATOM 660 O O . LEU A 1 84 ? -4.476 9.352 2.809 1.00 96.19 84 LEU A O 1
ATOM 664 N N . ARG A 1 85 ? -5.727 7.531 3.188 1.00 95.81 85 ARG A N 1
ATOM 665 C CA . ARG A 1 85 ? -4.605 6.584 3.123 1.00 95.81 85 ARG A CA 1
ATOM 666 C C . ARG A 1 85 ? -4.016 6.507 1.715 1.00 95.81 85 ARG A C 1
ATOM 668 O O . ARG A 1 85 ? -2.801 6.595 1.585 1.00 95.81 85 ARG A O 1
ATOM 675 N N . LEU A 1 86 ? -4.855 6.382 0.684 1.00 97.00 86 LEU A N 1
ATOM 676 C CA . LEU A 1 86 ? -4.415 6.352 -0.716 1.00 97.00 86 LEU A CA 1
ATOM 677 C C . LEU A 1 86 ? -3.689 7.638 -1.098 1.00 97.00 86 LEU A C 1
ATOM 679 O O . LEU A 1 86 ? -2.602 7.582 -1.662 1.00 97.00 86 LEU A O 1
ATOM 683 N N . GLU A 1 87 ? -4.265 8.792 -0.761 1.00 95.56 87 GLU A N 1
ATOM 684 C CA . GLU A 1 87 ? -3.675 10.095 -1.059 1.00 95.56 87 GLU A CA 1
ATOM 685 C C . GLU A 1 87 ? -2.311 10.262 -0.386 1.00 95.56 87 GLU A C 1
ATOM 687 O O . GLU A 1 87 ? -1.356 10.715 -1.012 1.00 95.56 87 GLU A O 1
ATOM 692 N N . ASN A 1 88 ? -2.209 9.859 0.878 1.00 93.75 88 ASN A N 1
ATOM 693 C CA . ASN A 1 88 ? -0.986 9.957 1.654 1.00 93.75 88 ASN A CA 1
ATOM 694 C C . ASN A 1 88 ? 0.116 9.014 1.141 1.00 93.75 88 ASN A C 1
ATOM 696 O O . ASN A 1 88 ? 1.244 9.461 0.949 1.00 93.75 88 ASN A O 1
ATOM 700 N N . VAL A 1 89 ? -0.213 7.752 0.839 1.00 94.25 89 VAL A N 1
ATOM 701 C CA . VAL A 1 89 ? 0.742 6.805 0.239 1.00 94.25 89 VAL A CA 1
ATOM 702 C C . VAL A 1 89 ? 1.187 7.298 -1.136 1.00 94.25 89 VAL A C 1
ATOM 704 O O . VAL A 1 89 ? 2.384 7.339 -1.405 1.00 94.25 89 VAL A O 1
ATOM 707 N N . ARG A 1 90 ? 0.251 7.752 -1.982 1.00 95.00 90 ARG A N 1
ATOM 708 C CA . ARG A 1 90 ? 0.571 8.343 -3.288 1.00 95.00 90 ARG A CA 1
ATOM 709 C C . ARG A 1 90 ? 1.530 9.521 -3.135 1.00 95.00 90 ARG A C 1
ATOM 711 O O . ARG A 1 90 ? 2.549 9.540 -3.808 1.00 95.00 90 ARG A O 1
ATOM 718 N N . ARG A 1 91 ? 1.238 10.456 -2.223 1.00 92.56 91 ARG A N 1
ATOM 719 C CA . ARG A 1 91 ? 2.095 11.617 -1.943 1.00 92.56 91 ARG A CA 1
ATOM 720 C C . ARG A 1 91 ? 3.492 11.199 -1.487 1.00 92.56 91 ARG A C 1
ATOM 722 O O . ARG A 1 91 ? 4.458 11.780 -1.962 1.00 92.56 91 ARG A O 1
ATOM 729 N N . GLY A 1 92 ? 3.615 10.208 -0.603 1.00 90.19 92 GLY A N 1
ATOM 730 C CA . GLY A 1 92 ? 4.922 9.699 -0.175 1.00 90.19 92 GLY A CA 1
ATOM 731 C C . GLY A 1 92 ? 5.727 9.122 -1.344 1.00 90.19 92 GLY A C 1
ATOM 732 O O . GLY A 1 92 ? 6.907 9.416 -1.501 1.00 90.19 92 GLY A O 1
ATOM 733 N N . LEU A 1 93 ? 5.078 8.364 -2.226 1.00 91.38 93 LEU A N 1
ATOM 734 C CA . LEU A 1 93 ? 5.734 7.784 -3.397 1.00 91.38 93 LEU A CA 1
ATOM 735 C C . LEU A 1 93 ? 6.154 8.854 -4.419 1.00 91.38 93 LEU A C 1
ATOM 737 O O . LEU A 1 93 ? 7.286 8.825 -4.897 1.00 91.38 93 LEU A O 1
ATOM 741 N N . THR A 1 94 ? 5.277 9.808 -4.740 1.00 92.56 94 THR A N 1
ATOM 742 C CA . THR A 1 94 ? 5.550 10.821 -5.772 1.00 92.56 94 THR A CA 1
ATOM 743 C C . THR A 1 94 ? 6.442 11.945 -5.261 1.00 92.56 94 THR A C 1
ATOM 745 O O . THR A 1 94 ? 7.438 12.272 -5.895 1.00 92.56 94 THR A O 1
ATOM 748 N N . ASN A 1 95 ? 6.114 12.529 -4.107 1.00 90.56 95 ASN A N 1
ATOM 749 C CA . ASN A 1 95 ? 6.752 13.758 -3.638 1.00 90.56 95 ASN A CA 1
ATOM 750 C C . ASN A 1 95 ? 8.004 13.471 -2.809 1.00 90.56 95 ASN A C 1
ATOM 752 O O . ASN A 1 95 ? 8.980 14.199 -2.930 1.00 90.56 95 ASN A O 1
ATOM 756 N N . THR A 1 96 ? 7.983 12.435 -1.965 1.00 86.25 96 THR A N 1
ATOM 757 C CA . THR A 1 96 ? 9.131 12.111 -1.100 1.00 86.25 96 THR A CA 1
ATOM 758 C C . THR A 1 96 ? 10.144 11.231 -1.822 1.00 86.25 96 THR A C 1
ATOM 760 O O . THR A 1 96 ? 11.345 11.429 -1.676 1.00 86.25 96 THR A O 1
ATOM 763 N N . LEU A 1 97 ? 9.677 10.264 -2.617 1.00 87.75 97 LEU A N 1
ATOM 764 C CA . LEU A 1 97 ? 10.548 9.271 -3.255 1.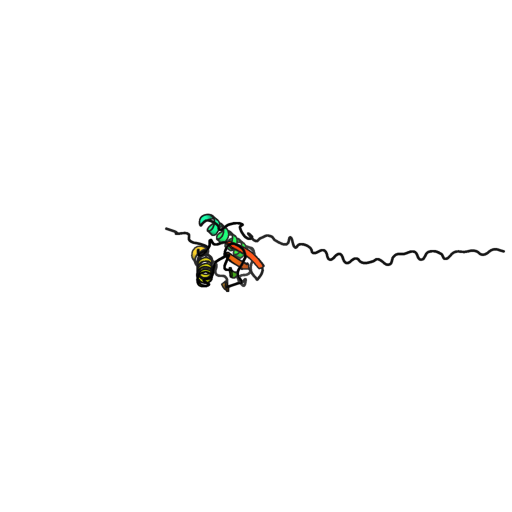00 87.75 97 LEU A CA 1
ATOM 765 C C . LEU A 1 97 ? 10.767 9.484 -4.758 1.00 87.75 97 LEU A C 1
ATOM 767 O O . LEU A 1 97 ? 11.574 8.767 -5.352 1.00 87.75 97 LEU A O 1
ATOM 771 N N . GLY A 1 98 ? 10.093 10.462 -5.369 1.00 90.50 98 GLY A N 1
ATOM 772 C CA . GLY A 1 98 ? 10.298 10.828 -6.773 1.00 90.50 98 GLY A CA 1
ATOM 773 C C . GLY A 1 98 ? 9.832 9.767 -7.772 1.00 90.50 98 GLY A C 1
ATOM 774 O O . GLY A 1 98 ? 10.380 9.674 -8.868 1.00 90.50 98 GLY A O 1
ATOM 775 N N . ILE A 1 99 ? 8.858 8.927 -7.411 1.00 90.12 99 ILE A N 1
ATOM 776 C CA . ILE A 1 99 ? 8.310 7.929 -8.334 1.00 90.12 99 ILE A CA 1
ATOM 777 C C . ILE A 1 99 ? 7.430 8.634 -9.369 1.00 90.12 99 ILE A C 1
ATOM 779 O O . ILE A 1 99 ? 6.393 9.202 -9.032 1.00 90.12 99 ILE A O 1
ATOM 783 N N . VAL A 1 100 ? 7.834 8.544 -10.638 1.00 89.94 100 VAL A N 1
ATOM 784 C CA . VAL A 1 100 ? 7.142 9.147 -11.796 1.00 89.94 100 VAL A CA 1
ATOM 785 C C . VAL A 1 100 ? 6.255 8.163 -12.570 1.00 89.94 100 VAL A C 1
ATOM 787 O O . VAL A 1 100 ? 5.707 8.507 -13.613 1.00 89.94 100 VAL A O 1
ATOM 790 N N . LYS A 1 101 ? 6.108 6.924 -12.084 1.00 89.81 101 LYS A N 1
ATOM 791 C CA . LYS A 1 101 ? 5.316 5.890 -12.769 1.00 89.81 101 LYS A CA 1
ATOM 792 C C . LYS A 1 101 ? 3.811 6.172 -12.680 1.00 89.81 101 LYS A C 1
ATOM 794 O O . LYS A 1 101 ? 3.373 6.775 -11.699 1.00 89.81 101 LYS A O 1
ATOM 799 N N . PRO A 1 102 ? 2.998 5.697 -13.642 1.00 94.75 102 PRO A N 1
ATOM 800 C CA . PRO A 1 102 ? 1.544 5.745 -13.530 1.00 94.75 102 PRO A CA 1
ATOM 801 C C . PRO A 1 102 ? 1.059 5.060 -12.244 1.00 94.75 102 PRO A C 1
ATOM 803 O O . PRO A 1 102 ? 1.402 3.906 -11.982 1.00 94.75 102 PRO A O 1
ATOM 806 N N . ILE A 1 103 ? 0.248 5.771 -11.451 1.00 96.19 103 ILE A N 1
ATOM 807 C CA . ILE A 1 103 ? -0.336 5.257 -10.206 1.00 96.19 103 ILE A CA 1
ATOM 808 C C . ILE A 1 103 ? -1.853 5.168 -10.348 1.00 96.19 103 ILE A C 1
ATOM 810 O O . ILE A 1 103 ? -2.540 6.184 -10.462 1.00 96.19 103 ILE A O 1
ATOM 814 N N . VAL A 1 104 ? -2.380 3.951 -10.265 1.00 97.81 104 VAL A N 1
ATOM 815 C CA . VAL A 1 104 ? -3.813 3.669 -10.161 1.00 97.81 104 VAL A CA 1
ATOM 816 C C . VAL A 1 104 ? -4.176 3.535 -8.686 1.00 97.81 104 VAL A C 1
ATOM 818 O O . VAL A 1 104 ? -3.498 2.839 -7.934 1.00 97.81 104 VAL A O 1
ATOM 821 N N . ILE A 1 105 ? -5.252 4.191 -8.257 1.00 98.19 105 ILE A N 1
ATOM 822 C CA . ILE A 1 105 ? -5.760 4.099 -6.883 1.00 98.19 105 ILE A CA 1
ATOM 823 C C . ILE A 1 105 ? -7.165 3.496 -6.876 1.00 98.19 105 ILE A C 1
ATOM 825 O O . ILE A 1 105 ? -7.994 3.843 -7.713 1.00 98.19 105 ILE A O 1
ATOM 829 N N . ALA A 1 106 ? -7.443 2.615 -5.917 1.00 98.38 106 ALA A N 1
ATOM 830 C CA . ALA A 1 106 ? -8.745 1.978 -5.754 1.00 98.38 106 ALA A CA 1
ATOM 831 C C . ALA A 1 106 ? -9.078 1.704 -4.278 1.00 98.38 106 ALA A C 1
ATOM 833 O O . ALA A 1 106 ? -8.202 1.603 -3.417 1.00 98.38 106 ALA A O 1
ATOM 834 N N . GLU A 1 107 ? -10.368 1.556 -3.981 1.00 98.44 107 GLU A N 1
ATOM 835 C CA . GLU A 1 107 ? -10.863 1.072 -2.690 1.00 98.44 107 GLU A CA 1
ATOM 836 C C . GLU A 1 107 ? -11.320 -0.384 -2.851 1.00 98.44 107 GLU A C 1
ATOM 838 O O . GLU A 1 107 ? -12.091 -0.695 -3.755 1.00 98.44 107 GLU A O 1
ATOM 843 N N . GLY A 1 108 ? -10.846 -1.274 -1.980 1.00 97.56 108 GLY A N 1
ATOM 844 C CA . GLY A 1 108 ? -11.218 -2.687 -1.972 1.00 97.56 108 GLY A CA 1
ATOM 845 C C . GLY A 1 108 ? -12.205 -3.041 -0.860 1.00 97.56 108 GLY A C 1
ATOM 846 O O . GLY A 1 108 ? -12.556 -2.221 -0.005 1.00 97.56 108 GLY A O 1
ATOM 847 N N . GLU A 1 109 ? -12.620 -4.307 -0.846 1.00 97.81 109 GLU A N 1
ATOM 848 C CA . GLU A 1 109 ? -13.464 -4.858 0.214 1.00 97.81 109 GLU A CA 1
ATOM 849 C C . GLU A 1 109 ? -12.791 -4.802 1.589 1.00 97.81 109 GLU A C 1
ATOM 851 O O . GLU A 1 109 ? -11.560 -4.741 1.711 1.00 97.81 109 GLU A O 1
ATOM 856 N N . ARG A 1 110 ? -13.623 -4.845 2.636 1.00 97.56 110 ARG A N 1
ATOM 857 C CA . ARG A 1 110 ? -13.156 -4.894 4.024 1.00 97.56 110 ARG A CA 1
ATOM 858 C C . ARG A 1 110 ? -12.317 -6.140 4.276 1.00 97.56 110 ARG A C 1
ATOM 860 O O . ARG A 1 110 ? -12.539 -7.185 3.677 1.00 97.56 110 ARG A O 1
ATOM 867 N N . VAL A 1 111 ? -11.386 -6.023 5.213 1.00 96.69 111 VAL A N 1
ATOM 868 C CA . VAL A 1 111 ? -10.493 -7.113 5.607 1.00 96.69 111 VAL A CA 1
ATOM 869 C C . VAL A 1 111 ? -10.593 -7.379 7.093 1.00 96.69 111 VAL A C 1
ATOM 871 O O . VAL A 1 111 ? -10.791 -6.461 7.892 1.00 96.69 111 VAL A O 1
ATOM 874 N N . ASN A 1 112 ? -10.392 -8.641 7.460 1.00 95.62 112 ASN A N 1
ATOM 875 C CA . ASN A 1 112 ? -10.221 -9.018 8.852 1.00 95.62 112 ASN A CA 1
ATOM 876 C C . ASN A 1 112 ? -8.896 -8.442 9.374 1.00 95.62 112 ASN A C 1
ATOM 878 O O . ASN A 1 112 ? -7.841 -8.623 8.764 1.00 95.62 112 ASN A O 1
ATOM 882 N N . GLY A 1 113 ? -8.956 -7.748 10.510 1.00 95.38 113 GLY A N 1
ATOM 883 C CA . GLY A 1 113 ? -7.793 -7.171 11.186 1.00 95.38 113 GLY A CA 1
ATOM 884 C C . GLY A 1 113 ? -7.623 -5.673 10.932 1.00 95.38 113 GLY A C 1
ATOM 885 O O . GLY A 1 113 ? -8.582 -4.905 11.014 1.00 95.38 113 GLY A O 1
ATOM 886 N N . PHE A 1 114 ? -6.385 -5.241 10.701 1.00 96.25 114 PHE A N 1
ATOM 887 C CA . PHE A 1 114 ? -6.048 -3.835 10.477 1.00 96.25 114 PHE A CA 1
ATOM 888 C C . PHE A 1 114 ? -6.401 -3.384 9.057 1.00 96.25 114 PHE A C 1
ATOM 890 O O . PHE A 1 114 ? -6.268 -4.148 8.098 1.00 96.25 114 PHE A O 1
ATOM 897 N N . GLY A 1 115 ? -6.811 -2.120 8.926 1.00 96.62 115 GLY A N 1
ATOM 898 C CA . GLY A 1 115 ? -6.934 -1.484 7.618 1.00 96.62 115 GLY A CA 1
ATOM 899 C C . GLY A 1 115 ? -5.563 -1.375 6.960 1.00 96.62 115 GLY A C 1
ATOM 900 O O . GLY A 1 115 ? -4.540 -1.350 7.648 1.00 96.62 115 GLY A O 1
ATOM 901 N N . ARG A 1 116 ? -5.516 -1.345 5.630 1.00 96.62 116 ARG A N 1
ATOM 902 C CA . ARG A 1 116 ? -4.242 -1.383 4.903 1.00 96.62 116 ARG A CA 1
ATOM 903 C C . ARG A 1 116 ? -4.320 -0.767 3.521 1.00 96.62 116 ARG A C 1
ATOM 905 O O . ARG A 1 116 ? -5.406 -0.641 2.962 1.00 96.62 116 ARG A O 1
ATOM 912 N N . VAL A 1 117 ? -3.157 -0.413 2.986 1.00 97.69 117 VAL A N 1
ATOM 913 C CA . VAL A 1 117 ? -2.965 -0.108 1.566 1.00 97.69 117 VAL A CA 1
ATOM 914 C C . VAL A 1 117 ? -2.099 -1.204 0.970 1.00 97.69 117 VAL A C 1
ATOM 916 O O . VAL A 1 117 ? -0.945 -1.366 1.358 1.00 97.69 11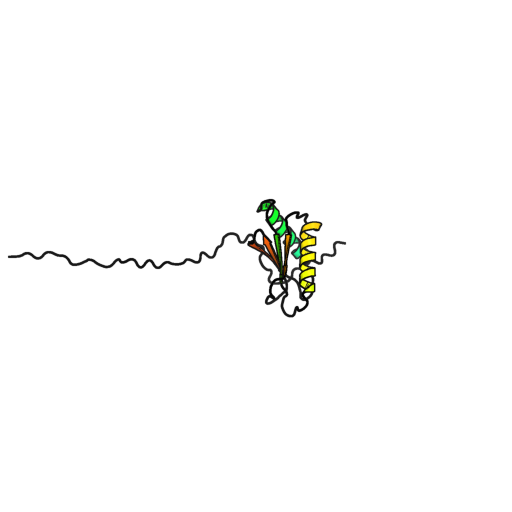7 VAL A O 1
ATOM 919 N N . GLU A 1 118 ? -2.687 -1.982 0.076 1.00 97.44 118 GLU A N 1
ATOM 920 C CA . GLU A 1 118 ? -2.010 -3.004 -0.712 1.00 97.44 118 GLU A CA 1
ATOM 921 C C . GLU A 1 118 ? -1.356 -2.335 -1.922 1.00 97.44 118 GLU A C 1
ATOM 923 O O . GLU A 1 118 ? -1.931 -1.427 -2.526 1.00 97.44 118 GLU A O 1
ATOM 928 N N . VAL A 1 119 ? -0.142 -2.769 -2.239 1.00 96.44 119 VAL A N 1
ATOM 929 C CA . VAL A 1 119 ? 0.675 -2.237 -3.323 1.00 96.44 119 VAL A CA 1
ATOM 930 C C . VAL A 1 119 ? 0.915 -3.360 -4.314 1.00 96.44 119 VAL A C 1
ATOM 932 O O . VAL A 1 119 ? 1.412 -4.431 -3.951 1.00 96.44 119 VAL A O 1
ATOM 935 N N . TYR A 1 120 ? 0.561 -3.098 -5.565 1.00 95.88 120 TYR A N 1
ATOM 936 C CA . TYR A 1 120 ? 0.790 -4.002 -6.676 1.00 95.88 120 TYR A CA 1
ATOM 937 C C . TYR A 1 120 ? 1.608 -3.304 -7.750 1.00 95.88 120 TYR A C 1
ATOM 939 O O . TYR A 1 120 ? 1.432 -2.112 -7.989 1.00 95.88 120 TYR A O 1
ATOM 947 N N . LEU A 1 121 ? 2.460 -4.063 -8.422 1.00 94.50 121 LEU A N 1
ATOM 948 C CA . LEU A 1 121 ? 3.266 -3.612 -9.544 1.00 94.50 121 LEU A CA 1
ATOM 949 C C . LEU A 1 121 ? 2.989 -4.543 -10.723 1.00 94.50 121 LEU A C 1
ATOM 951 O O . LEU A 1 121 ? 3.159 -5.754 -10.598 1.00 94.50 121 LEU A O 1
ATOM 955 N N . ASP A 1 122 ? 2.473 -3.993 -11.823 1.00 93.00 122 ASP A N 1
ATOM 956 C CA . ASP A 1 122 ? 2.037 -4.757 -13.004 1.00 93.00 122 ASP A CA 1
ATOM 957 C C . ASP A 1 122 ? 1.084 -5.915 -12.653 1.00 93.00 122 ASP A C 1
ATOM 959 O O . ASP A 1 122 ? 1.203 -7.042 -13.132 1.00 93.00 122 ASP A O 1
ATOM 963 N N . GLY A 1 123 ? 0.146 -5.640 -11.741 1.00 93.75 123 GLY A N 1
ATOM 964 C CA . GLY A 1 123 ? -0.838 -6.611 -11.256 1.00 93.75 123 GLY A CA 1
ATOM 965 C C . GLY A 1 123 ? -0.308 -7.617 -10.228 1.00 93.75 123 GLY A C 1
ATOM 966 O O . GLY A 1 123 ? -1.101 -8.360 -9.651 1.00 93.75 123 GLY A O 1
ATOM 967 N N . LYS A 1 124 ? 0.997 -7.628 -9.929 1.00 93.12 124 LYS A N 1
ATOM 968 C CA . LYS A 1 124 ? 1.592 -8.510 -8.915 1.00 93.12 124 LYS A CA 1
ATOM 969 C C . LYS A 1 124 ? 1.614 -7.838 -7.553 1.00 93.12 124 LYS A C 1
ATOM 971 O O . LYS A 1 124 ? 2.065 -6.705 -7.429 1.00 93.12 124 LYS A O 1
ATOM 976 N N . PHE A 1 125 ? 1.152 -8.537 -6.521 1.00 93.69 125 PHE A N 1
ATOM 977 C CA . PHE A 1 125 ? 1.209 -8.040 -5.148 1.00 93.69 125 PHE A CA 1
ATOM 978 C C . PHE A 1 125 ? 2.661 -7.982 -4.661 1.00 93.69 125 PHE A C 1
ATOM 980 O O . PHE A 1 125 ? 3.332 -9.009 -4.633 1.00 93.69 125 PHE A O 1
ATOM 987 N N . ILE A 1 126 ? 3.126 -6.802 -4.243 1.00 93.50 126 ILE A N 1
ATOM 988 C CA . ILE A 1 126 ? 4.488 -6.614 -3.709 1.00 93.50 126 ILE A CA 1
ATOM 989 C C . ILE A 1 126 ? 4.500 -6.305 -2.206 1.00 93.50 126 ILE A C 1
ATOM 991 O O . ILE A 1 126 ? 5.541 -6.387 -1.558 1.00 93.50 126 ILE A O 1
ATOM 995 N N . GLY A 1 127 ? 3.353 -5.983 -1.607 1.00 93.19 127 GLY A N 1
ATOM 996 C CA . GLY A 1 127 ? 3.220 -5.887 -0.154 1.00 93.19 127 GLY A CA 1
ATOM 997 C C . GLY A 1 127 ? 2.099 -4.961 0.301 1.00 93.19 127 GLY A C 1
ATOM 998 O O . GLY A 1 127 ? 1.357 -4.402 -0.504 1.00 93.19 127 GLY A O 1
ATOM 999 N N . ALA A 1 128 ? 1.954 -4.803 1.618 1.00 95.19 128 ALA A N 1
ATOM 1000 C CA . ALA A 1 128 ? 0.927 -3.935 2.190 1.00 95.19 128 ALA A CA 1
ATOM 1001 C C . ALA A 1 128 ? 1.423 -3.087 3.364 1.00 95.19 128 ALA A C 1
ATOM 1003 O O . ALA A 1 128 ? 2.161 -3.548 4.239 1.00 95.19 128 ALA A O 1
ATOM 1004 N N . LEU A 1 129 ? 0.942 -1.851 3.427 1.00 94.75 129 LEU A N 1
ATOM 1005 C CA . LEU A 1 129 ? 1.168 -0.937 4.536 1.00 94.75 129 LEU A CA 1
ATOM 1006 C C . LEU A 1 129 ? -0.045 -0.977 5.472 1.00 94.75 129 LEU A C 1
ATOM 1008 O O . LEU A 1 129 ? -1.143 -0.555 5.099 1.00 94.75 129 LEU A O 1
ATOM 1012 N N . LEU A 1 130 ? 0.138 -1.520 6.676 1.00 94.88 130 LEU A N 1
ATOM 1013 C CA . LEU A 1 130 ? -0.919 -1.594 7.684 1.00 94.88 130 LEU A CA 1
ATOM 1014 C C . LEU A 1 130 ? -1.118 -0.245 8.380 1.00 94.88 130 LEU A C 1
ATOM 1016 O O . LEU A 1 130 ? -0.154 0.429 8.730 1.00 94.88 130 LEU A O 1
ATOM 1020 N N . ALA A 1 131 ? -2.371 0.094 8.668 1.00 93.31 131 ALA A N 1
ATOM 1021 C CA . ALA A 1 131 ? -2.756 1.270 9.431 1.00 93.31 131 ALA A CA 1
ATOM 1022 C C . ALA A 1 131 ? -3.525 0.884 10.696 1.00 93.31 131 ALA A C 1
ATOM 1024 O O . ALA A 1 131 ? -4.366 -0.019 10.705 1.00 93.31 131 ALA A O 1
ATOM 1025 N N . GLN A 1 132 ? -3.284 1.634 11.769 1.00 93.56 132 GLN A N 1
ATOM 1026 C CA . GLN A 1 132 ? -4.149 1.582 12.941 1.00 93.56 132 GLN A CA 1
ATOM 1027 C C . GLN A 1 132 ? -5.568 2.054 12.588 1.00 93.56 132 GLN A C 1
ATOM 1029 O O . GLN A 1 132 ? -5.789 2.801 11.626 1.00 93.56 132 GLN A O 1
ATOM 1034 N N . LYS A 1 133 ? -6.536 1.638 13.409 1.00 93.38 133 LYS A N 1
ATOM 1035 C CA . LYS A 1 133 ? -7.948 1.985 13.240 1.00 93.38 133 LYS A CA 1
ATOM 1036 C C . LYS A 1 133 ? -8.134 3.502 13.120 1.00 93.38 133 LYS A C 1
ATOM 1038 O O . LYS A 1 133 ? -7.723 4.248 14.004 1.00 93.38 133 LYS A O 1
ATOM 1043 N N . ASN A 1 134 ? -8.797 3.943 12.053 1.00 89.69 134 ASN A N 1
ATOM 1044 C CA . ASN A 1 134 ? -9.078 5.345 11.730 1.00 89.69 134 ASN A CA 1
ATOM 1045 C C . ASN A 1 134 ? -7.826 6.243 11.627 1.00 89.69 134 ASN A C 1
ATOM 1047 O O . ASN A 1 134 ? -7.939 7.464 11.725 1.00 89.69 134 ASN A O 1
ATOM 1051 N N . LYS A 1 135 ? -6.634 5.663 11.435 1.00 91.56 135 LYS A N 1
ATOM 1052 C CA . LYS A 1 135 ? -5.381 6.398 11.217 1.00 91.56 135 LYS A CA 1
ATOM 1053 C C . LYS A 1 135 ? -4.930 6.307 9.759 1.00 91.56 135 LYS A C 1
ATOM 1055 O O . LYS A 1 135 ? -5.286 5.373 9.031 1.00 91.56 135 LYS A O 1
ATOM 1060 N N . ILE A 1 136 ? -4.141 7.297 9.353 1.00 89.06 136 ILE A N 1
ATOM 1061 C CA . ILE A 1 136 ? -3.462 7.353 8.054 1.00 89.06 136 ILE A CA 1
ATOM 1062 C C . ILE A 1 136 ? -2.206 6.467 8.122 1.00 89.06 136 ILE A C 1
ATOM 1064 O O . ILE A 1 136 ? -1.668 6.253 9.205 1.00 89.06 136 ILE A O 1
ATOM 1068 N N . VAL A 1 137 ? -1.786 5.913 6.982 1.00 81.00 137 VAL A N 1
ATOM 1069 C CA . VAL A 1 137 ? -0.677 4.950 6.887 1.00 81.00 137 VAL A CA 1
ATOM 1070 C C . VAL A 1 137 ? 0.686 5.592 7.173 1.00 81.00 137 VAL A C 1
ATOM 1072 O O . VAL A 1 137 ? 1.452 5.016 7.934 1.00 81.00 137 VAL A O 1
ATOM 1075 N N . ILE A 1 138 ? 0.987 6.776 6.622 1.00 73.25 138 ILE A N 1
ATOM 1076 C CA . ILE A 1 138 ? 2.246 7.488 6.888 1.00 73.25 138 ILE A CA 1
ATOM 1077 C C . ILE A 1 138 ? 1.933 8.864 7.479 1.00 73.25 138 ILE A C 1
ATOM 1079 O O . ILE A 1 138 ? 1.468 9.769 6.792 1.00 73.25 138 ILE A O 1
ATOM 1083 N N . LYS A 1 139 ? 2.193 9.051 8.772 1.00 68.50 139 LYS A N 1
ATOM 1084 C CA . LYS A 1 139 ? 2.298 10.389 9.366 1.00 68.50 139 LYS A CA 1
ATOM 1085 C C . LYS A 1 139 ? 3.689 10.513 9.964 1.00 68.50 139 LYS A C 1
ATOM 1087 O O . LYS A 1 139 ? 3.886 10.262 11.146 1.00 68.50 139 LYS A O 1
ATOM 1092 N N . CYS A 1 140 ? 4.645 10.799 9.095 1.00 69.50 140 CYS A N 1
ATOM 1093 C CA . CYS A 1 140 ? 5.963 11.250 9.496 1.00 69.50 140 CYS A CA 1
ATOM 1094 C C . CYS A 1 140 ? 5.898 12.772 9.460 1.00 69.50 140 CYS A C 1
ATOM 1096 O O . CYS A 1 140 ? 5.793 13.346 8.377 1.00 69.50 140 CYS A O 1
ATOM 1098 N N . ASP A 1 141 ? 5.837 13.407 10.628 1.00 59.81 141 ASP A N 1
ATOM 1099 C CA . ASP A 1 141 ? 6.009 14.852 10.714 1.00 59.81 141 ASP A CA 1
ATOM 1100 C C . ASP A 1 141 ? 7.492 15.105 10.409 1.00 59.81 141 ASP A C 1
ATOM 1102 O O . ASP A 1 141 ? 8.354 14.913 11.262 1.00 59.81 141 ASP A O 1
ATOM 1106 N N . ILE A 1 142 ? 7.799 15.391 9.142 1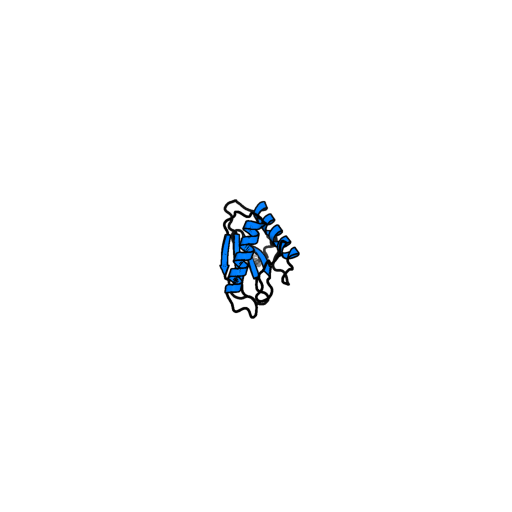.00 47.62 142 ILE A N 1
ATOM 1107 C CA . ILE A 1 142 ? 9.129 15.843 8.743 1.00 47.62 142 ILE A CA 1
ATOM 1108 C C . ILE A 1 142 ? 9.161 17.313 9.152 1.00 47.62 142 ILE A C 1
ATOM 1110 O O . ILE A 1 142 ? 8.505 18.136 8.511 1.00 47.62 142 ILE A O 1
ATOM 1114 N N . GLY A 1 143 ? 9.776 17.577 10.305 1.00 46.91 143 GLY A N 1
ATOM 1115 C CA . GLY A 1 143 ? 10.046 18.931 10.788 1.00 46.91 143 GLY A CA 1
ATOM 1116 C C . GLY A 1 143 ? 10.975 19.683 9.851 1.00 46.91 143 GLY A C 1
ATOM 1117 O O . GLY A 1 143 ? 11.843 19.022 9.237 1.00 46.91 143 GLY A O 1
#

pLDDT: mean 82.52, std 17.68, range [42.38, 98.5]

Radius of gyration: 26.4 Å; chains: 1; bounding box: 32×106×42 Å

Foldseek 3Di:
DDDDDDDDDPDDDPPPPPPPPPPPPPPPDLLAPAEDPDADDQVVLLVNLVSVLVCPVPPDDLAKEKEKEWAAEPPADDCVLSVLQQVVSVCCNCPVVPDPHHYHYYYDYHDYDFIWIFIDINNHTRYIQGDHHSD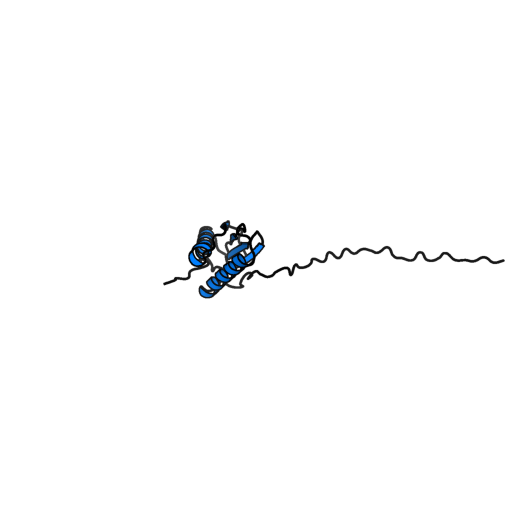HRHDDPPD